Protein AF-A0A4U2YWW7-F1 (afdb_monomer_lite)

Secondary structure (DSSP, 8-state):
---PPPPGGGS-HHHHHHHHHHHHHHH---PPPPEE-TT--EE--TTSHHHHHHHHTGGGG---

pLDDT: mean 82.76, std 11.92, range [36.88, 94.5]

Organism: NCBI:txid1130819

Radius of gyration: 17.94 Å; chains: 1; bounding box: 33×22×47 Å

Structure (mmCIF, N/CA/C/O backbone):
data_AF-A0A4U2YWW7-F1
#
_entry.id   AF-A0A4U2YWW7-F1
#
loop_
_atom_site.group_PDB
_atom_site.id
_atom_site.type_symbol
_atom_site.label_atom_id
_atom_site.label_alt_id
_atom_site.label_comp_id
_atom_site.label_asym_id
_atom_site.label_entity_id
_atom_site.label_seq_id
_atom_site.pdbx_PDB_ins_code
_atom_s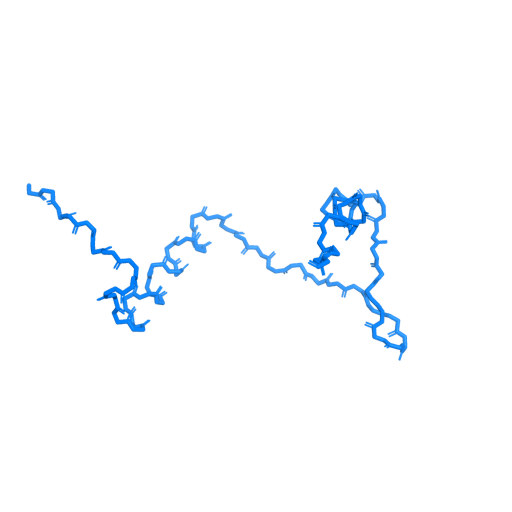ite.Cartn_x
_atom_site.Cartn_y
_atom_site.Cartn_z
_atom_site.occupancy
_atom_site.B_iso_or_equiv
_atom_site.auth_seq_id
_atom_site.auth_comp_id
_atom_site.auth_asym_id
_atom_site.auth_atom_id
_atom_site.pdbx_PDB_model_num
ATOM 1 N N . MET A 1 1 ? 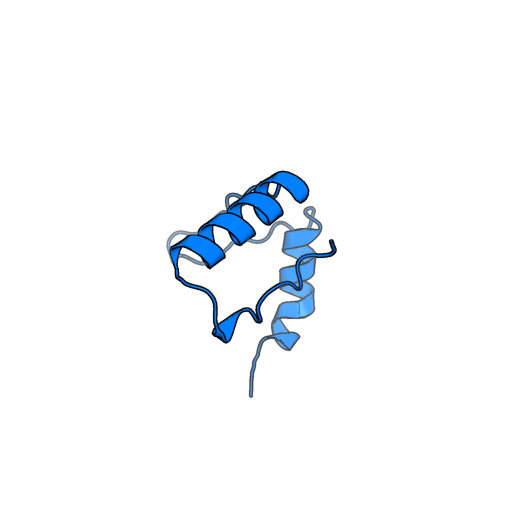-18.551 -7.602 31.103 1.00 36.88 1 MET A N 1
ATOM 2 C CA . MET A 1 1 ? -19.285 -6.546 30.370 1.00 36.88 1 MET A CA 1
ATOM 3 C C . MET A 1 1 ? -18.639 -6.395 28.999 1.00 36.88 1 MET A C 1
ATOM 5 O O . MET A 1 1 ? -17.594 -5.764 28.900 1.00 36.88 1 MET A O 1
ATOM 9 N N . SER A 1 2 ? -19.174 -7.056 27.971 1.00 47.41 2 SER A N 1
ATOM 10 C CA . SER A 1 2 ? -18.670 -6.910 26.598 1.00 47.41 2 SER A CA 1
ATOM 11 C C . SER A 1 2 ? -19.163 -5.569 26.049 1.00 47.41 2 SER A C 1
ATOM 13 O O . SER A 1 2 ? -20.371 -5.369 25.946 1.00 47.41 2 SER A O 1
ATOM 15 N N . LYS A 1 3 ? -18.261 -4.618 25.771 1.00 58.03 3 LYS A N 1
ATOM 16 C CA . LYS A 1 3 ? -18.625 -3.385 25.057 1.00 58.03 3 LYS A CA 1
ATOM 17 C C . LYS A 1 3 ? -18.943 -3.778 23.615 1.00 58.03 3 LYS A C 1
ATOM 19 O O . LYS A 1 3 ? -18.036 -4.173 22.887 1.00 58.03 3 LYS A O 1
ATOM 24 N N . GLN A 1 4 ? -20.209 -3.674 23.214 1.00 63.38 4 GLN A N 1
ATOM 25 C CA . GLN A 1 4 ? -20.577 -3.726 21.800 1.00 63.38 4 GLN A CA 1
ATOM 26 C C . GLN A 1 4 ? -19.794 -2.632 21.063 1.00 63.38 4 GLN A C 1
ATOM 28 O O . GLN A 1 4 ? -19.797 -1.474 21.487 1.00 63.38 4 GLN A O 1
ATOM 33 N N . LYS A 1 5 ? -19.067 -3.005 20.003 1.00 72.12 5 LYS A N 1
ATOM 34 C CA . LYS A 1 5 ? -18.436 -2.024 19.116 1.00 72.12 5 LYS A CA 1
ATOM 35 C C . LYS A 1 5 ? -19.553 -1.281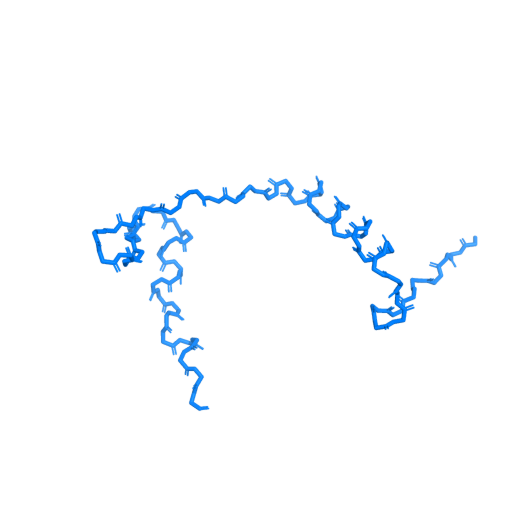 18.381 1.00 72.12 5 LYS A C 1
ATOM 37 O O . LYS A 1 5 ? -20.448 -1.930 17.845 1.00 72.12 5 LYS A O 1
ATOM 42 N N . LYS A 1 6 ? -19.505 0.054 18.388 1.00 80.81 6 LYS A N 1
ATOM 43 C CA . LYS A 1 6 ? -20.357 0.883 17.523 1.00 80.81 6 LYS A CA 1
ATOM 44 C C . LYS A 1 6 ? -20.099 0.518 16.054 1.00 80.81 6 LYS A C 1
ATOM 46 O O . LYS A 1 6 ? -18.995 0.068 15.734 1.00 80.81 6 LYS A O 1
ATOM 51 N N . ALA A 1 7 ? -21.095 0.714 15.194 1.00 88.50 7 ALA A N 1
ATOM 52 C CA . ALA A 1 7 ? -20.898 0.667 13.748 1.00 88.50 7 ALA A CA 1
ATOM 53 C C . ALA A 1 7 ? -19.942 1.797 13.318 1.00 88.50 7 ALA A C 1
ATOM 55 O O . ALA A 1 7 ? -19.833 2.802 14.025 1.00 88.50 7 ALA A O 1
ATOM 56 N N . LEU A 1 8 ? -19.206 1.618 12.217 1.00 86.94 8 LEU A N 1
ATOM 57 C CA . LEU A 1 8 ? -18.185 2.588 11.788 1.00 86.94 8 LEU A CA 1
ATOM 58 C C . LEU A 1 8 ? -18.819 3.923 11.381 1.00 86.94 8 LEU A C 1
ATOM 60 O O . LEU A 1 8 ? -18.245 4.980 11.619 1.00 86.94 8 LEU A O 1
ATOM 64 N N . GLU A 1 9 ? -20.023 3.859 10.824 1.00 89.88 9 GLU A N 1
ATOM 65 C CA . GLU A 1 9 ? -20.819 4.984 10.343 1.00 89.88 9 GLU A CA 1
ATOM 66 C C . GLU A 1 9 ? -21.279 5.909 11.482 1.00 89.88 9 GLU A C 1
ATOM 68 O O . GLU A 1 9 ? -21.512 7.095 11.260 1.00 89.88 9 GLU A O 1
ATOM 73 N N . ASP A 1 10 ? -21.354 5.383 12.707 1.00 92.31 10 ASP A N 1
ATOM 74 C CA . ASP A 1 10 ? -21.818 6.099 13.900 1.00 92.31 10 ASP A CA 1
ATOM 75 C C . ASP A 1 10 ? -20.665 6.624 14.779 1.00 92.31 10 ASP A C 1
ATOM 77 O O . ASP A 1 10 ? -20.894 7.161 15.870 1.00 92.31 10 ASP A O 1
ATOM 81 N N . MET A 1 11 ? -19.410 6.420 14.363 1.00 91.25 11 MET A N 1
ATOM 82 C CA . MET A 1 11 ? -18.233 6.859 15.114 1.00 91.25 11 MET A CA 1
ATOM 83 C C . MET A 1 11 ? -17.869 8.310 14.800 1.00 91.25 11 MET A C 1
ATOM 85 O O . MET A 1 11 ? -17.957 8.770 13.663 1.00 91.25 11 MET A O 1
ATOM 89 N N . SER A 1 12 ? -17.378 9.035 15.807 1.00 94.50 12 SER A N 1
ATOM 90 C CA . SER A 1 12 ? -16.757 10.338 15.557 1.00 94.50 12 SER A CA 1
ATOM 91 C C . SER A 1 12 ? -15.426 10.188 14.804 1.00 94.50 12 SER A C 1
ATOM 93 O O . SER A 1 12 ? -14.789 9.133 14.827 1.00 94.50 12 SER A O 1
ATOM 95 N N . ILE A 1 13 ? -14.945 11.275 14.191 1.00 92.12 13 ILE A N 1
ATOM 96 C CA . ILE A 1 13 ? -13.620 11.317 13.540 1.00 92.12 13 ILE A CA 1
ATOM 97 C C . ILE A 1 13 ? -12.506 10.898 14.519 1.00 92.12 13 ILE A C 1
ATOM 99 O O . ILE A 1 13 ? -11.564 10.198 14.144 1.00 92.12 13 ILE A O 1
ATOM 103 N N . GLU A 1 14 ? -12.619 11.290 15.788 1.00 94.38 14 GLU A N 1
ATOM 104 C CA . GLU A 1 14 ? -11.667 10.943 16.851 1.00 94.38 14 GLU A CA 1
ATOM 105 C C . GLU A 1 14 ? -11.701 9.443 17.188 1.00 94.38 14 GLU A C 1
ATOM 107 O O . GLU A 1 14 ? -10.659 8.808 17.358 1.00 94.38 14 GLU A O 1
ATOM 112 N N . GLU A 1 15 ? -12.896 8.847 17.244 1.00 90.88 15 GLU A N 1
ATOM 113 C CA . GLU A 1 15 ? -13.067 7.407 17.466 1.00 90.88 15 GLU A CA 1
ATOM 114 C C . GLU A 1 15 ? -12.501 6.598 16.283 1.00 90.88 15 GLU A C 1
ATOM 116 O O . GLU A 1 15 ? -11.763 5.629 16.490 1.00 90.88 15 GLU A O 1
ATOM 121 N N . LEU A 1 16 ? -12.760 7.041 15.048 1.00 92.50 16 LEU A N 1
ATOM 122 C CA . LEU A 1 16 ? -12.237 6.423 13.826 1.00 92.50 16 LEU A CA 1
ATOM 123 C C . LEU A 1 16 ? -10.708 6.503 13.741 1.00 92.50 16 LEU A C 1
ATOM 125 O O . LEU A 1 16 ? -10.043 5.503 13.467 1.00 92.50 16 LEU A O 1
ATOM 129 N N . THR A 1 17 ? -10.123 7.668 14.025 1.00 92.12 17 THR A N 1
ATOM 130 C CA . THR A 1 17 ? -8.658 7.836 14.037 1.00 92.12 17 THR A CA 1
ATOM 131 C C . THR A 1 17 ? -7.992 6.991 15.124 1.00 92.12 17 THR A C 1
ATOM 133 O O . THR A 1 17 ? -6.914 6.428 14.898 1.00 92.12 17 THR A O 1
ATOM 136 N N . ALA A 1 18 ? -8.638 6.817 16.280 1.00 92.50 18 ALA A N 1
ATOM 137 C CA . ALA A 1 18 ? -8.154 5.918 17.323 1.00 92.50 18 ALA A CA 1
ATOM 138 C C . ALA A 1 18 ? -8.184 4.440 16.889 1.00 92.50 18 ALA A C 1
ATOM 140 O O . ALA A 1 18 ? -7.221 3.713 17.153 1.00 92.50 18 ALA A O 1
ATOM 141 N N . GLU A 1 19 ? -9.245 3.981 16.218 1.00 90.69 19 GLU A N 1
ATOM 142 C CA . GLU A 1 19 ? -9.301 2.620 15.661 1.00 90.69 19 GLU A CA 1
ATOM 143 C C . GLU A 1 19 ? -8.251 2.414 14.558 1.00 90.69 19 GLU A C 1
ATOM 145 O O . GLU A 1 19 ? -7.514 1.426 14.608 1.00 90.69 19 GLU A O 1
ATOM 150 N N . LEU A 1 20 ? -8.073 3.376 13.644 1.00 89.31 20 LEU A N 1
ATOM 151 C CA . LEU A 1 20 ? -7.008 3.332 12.631 1.00 89.31 20 LEU A CA 1
ATOM 152 C C . LEU A 1 20 ? -5.617 3.207 13.266 1.00 89.31 20 LEU A C 1
ATOM 154 O O . LEU A 1 20 ? -4.801 2.393 12.832 1.00 89.31 20 LEU A O 1
ATOM 158 N N . SER A 1 21 ? -5.351 3.946 14.348 1.00 88.88 21 SER A N 1
ATOM 159 C CA . SER A 1 21 ? -4.086 3.840 15.085 1.00 88.88 21 SER A CA 1
ATOM 160 C C . SER A 1 21 ? -3.861 2.440 15.671 1.00 88.88 21 SER A C 1
ATOM 162 O O . SER A 1 21 ? -2.729 1.944 15.677 1.00 88.88 21 SER A O 1
ATOM 164 N N . LYS A 1 22 ? -4.918 1.766 16.149 1.00 90.50 22 LYS A N 1
ATOM 165 C CA . LYS A 1 22 ? -4.822 0.381 16.643 1.00 90.50 22 LYS A CA 1
ATOM 166 C C . LYS A 1 22 ? -4.478 -0.582 15.512 1.00 90.50 22 LYS A C 1
ATOM 168 O O . LYS A 1 22 ? -3.557 -1.381 15.676 1.00 90.50 22 LYS A O 1
ATOM 173 N N . VAL A 1 23 ? -5.161 -0.467 14.373 1.00 89.00 23 VAL A N 1
ATOM 174 C CA . VAL A 1 23 ? -4.902 -1.299 13.189 1.00 89.00 23 VAL A CA 1
ATOM 175 C C . VAL A 1 23 ? -3.471 -1.098 12.693 1.00 89.00 23 VAL A C 1
ATOM 177 O O . VAL A 1 23 ? -2.753 -2.072 12.475 1.00 89.00 23 VAL A O 1
ATOM 180 N N . HIS A 1 24 ? -3.002 0.147 12.608 1.00 85.81 24 HIS A N 1
ATOM 181 C CA . HIS A 1 24 ? -1.626 0.460 12.216 1.00 85.81 24 HIS A CA 1
ATOM 182 C C . HIS A 1 24 ? -0.591 -0.190 13.154 1.00 85.81 24 HIS A C 1
ATOM 184 O O . HIS A 1 24 ? 0.389 -0.784 12.706 1.00 85.81 24 HIS A O 1
ATOM 190 N N . LYS A 1 25 ? -0.816 -0.143 14.475 1.00 87.94 25 LYS A N 1
ATOM 191 C CA . LYS A 1 25 ? 0.069 -0.794 15.462 1.00 87.94 25 LYS A CA 1
ATOM 192 C C . LYS A 1 25 ? 0.065 -2.320 15.355 1.00 87.94 25 LYS A C 1
ATOM 194 O O . LYS A 1 25 ? 1.105 -2.936 15.576 1.00 87.94 25 LYS A O 1
ATOM 199 N N . GLN A 1 26 ? -1.084 -2.921 15.051 1.00 90.25 26 GLN A N 1
ATOM 200 C CA . GLN A 1 26 ? -1.229 -4.374 14.924 1.00 90.25 26 GLN A CA 1
ATOM 201 C C . GLN A 1 26 ? -0.585 -4.907 13.645 1.00 90.25 26 GLN A C 1
ATOM 203 O O . GLN A 1 26 ? 0.176 -5.869 13.696 1.00 90.25 26 GLN A O 1
ATOM 208 N N . THR A 1 27 ? -0.866 -4.261 12.516 1.00 87.00 27 THR A N 1
ATOM 209 C CA . THR A 1 27 ? -0.355 -4.659 11.197 1.00 87.00 27 THR A CA 1
ATOM 210 C C . THR A 1 27 ? 1.126 -4.340 11.030 1.00 87.00 27 THR A C 1
ATOM 212 O O . THR A 1 27 ? 1.798 -4.987 10.234 1.00 87.00 27 THR A O 1
ATOM 215 N N . LYS A 1 28 ? 1.648 -3.351 11.777 1.00 82.69 28 LYS A N 1
ATOM 216 C CA . LYS A 1 28 ? 2.987 -2.772 11.569 1.00 82.69 28 LYS A CA 1
ATOM 217 C C . LYS A 1 28 ? 3.207 -2.351 10.114 1.00 82.69 28 LYS A C 1
ATOM 219 O O . LYS A 1 28 ? 4.346 -2.352 9.643 1.00 82.69 28 LYS A O 1
ATOM 224 N N . PHE A 1 29 ? 2.117 -2.010 9.426 1.00 80.56 29 PHE A N 1
ATOM 225 C CA . PHE A 1 29 ? 2.147 -1.569 8.047 1.00 80.56 29 PHE A CA 1
ATOM 226 C C . PHE A 1 29 ? 3.104 -0.384 7.923 1.00 80.56 29 PHE A C 1
ATOM 228 O O . PHE A 1 29 ? 3.091 0.538 8.741 1.00 80.56 29 PHE A O 1
ATOM 235 N N . LYS A 1 30 ? 3.960 -0.427 6.909 1.00 79.75 30 LYS A N 1
ATOM 236 C CA . LYS A 1 30 ? 4.822 0.687 6.541 1.00 79.75 30 LYS A CA 1
ATOM 237 C C . LYS A 1 30 ? 4.490 1.032 5.108 1.00 79.75 30 LYS A C 1
ATOM 239 O O . LYS A 1 30 ? 4.574 0.164 4.250 1.00 79.75 30 LYS A O 1
ATOM 244 N N . ALA A 1 31 ? 4.139 2.291 4.873 1.00 79.44 31 ALA A N 1
ATOM 245 C CA . ALA A 1 31 ? 4.016 2.791 3.516 1.00 79.44 31 ALA A CA 1
ATOM 246 C C . ALA A 1 31 ? 5.354 2.576 2.792 1.00 79.44 31 ALA A C 1
ATOM 248 O O . ALA A 1 31 ? 6.402 3.034 3.265 1.00 79.44 31 ALA A O 1
ATOM 249 N N . GLU A 1 32 ? 5.320 1.849 1.680 1.00 78.50 32 GLU A N 1
ATOM 250 C CA . GLU A 1 32 ? 6.488 1.675 0.829 1.00 78.50 32 GLU A CA 1
ATOM 251 C C . GLU A 1 32 ? 6.744 2.949 0.025 1.00 78.50 32 GLU A C 1
ATOM 253 O O . GLU A 1 32 ? 5.827 3.669 -0.374 1.00 78.50 32 GLU A O 1
ATOM 258 N N . LYS A 1 33 ? 8.023 3.237 -0.223 1.00 82.00 33 LYS A N 1
ATOM 259 C CA . LYS A 1 33 ? 8.391 4.265 -1.193 1.00 82.00 33 LYS A CA 1
ATOM 260 C C . LYS A 1 33 ? 8.304 3.662 -2.587 1.00 82.00 33 LYS A C 1
ATOM 262 O O . LYS A 1 33 ? 9.047 2.729 -2.891 1.00 82.00 33 LYS A O 1
ATOM 267 N N . VAL A 1 34 ? 7.456 4.244 -3.422 1.00 86.25 34 VAL A N 1
ATOM 268 C CA . VAL A 1 34 ? 7.405 3.945 -4.853 1.00 86.25 34 VAL A CA 1
ATOM 269 C C . VAL A 1 34 ? 8.463 4.751 -5.603 1.00 86.25 34 VAL A C 1
ATOM 271 O O . VAL A 1 34 ? 8.836 5.853 -5.190 1.00 86.25 34 VAL A O 1
ATOM 274 N N . LYS A 1 35 ? 8.975 4.186 -6.694 1.00 88.19 35 LYS A N 1
ATOM 275 C CA . LYS A 1 35 ? 9.815 4.915 -7.647 1.00 88.19 35 LYS A CA 1
ATOM 276 C C . LYS A 1 35 ? 8.911 5.509 -8.718 1.00 88.19 35 LYS A C 1
ATOM 278 O O . LYS A 1 35 ? 7.997 4.828 -9.172 1.00 88.19 35 LYS A O 1
ATOM 283 N N . THR A 1 36 ? 9.188 6.741 -9.130 1.00 91.00 36 THR A N 1
ATOM 284 C CA . THR A 1 36 ? 8.502 7.370 -10.262 1.00 91.00 36 THR A CA 1
ATOM 285 C C . THR A 1 36 ? 9.495 7.836 -11.316 1.00 91.00 36 THR A C 1
ATOM 287 O O . THR A 1 36 ? 10.653 8.116 -10.994 1.00 91.00 36 THR A O 1
ATOM 290 N N . ASP A 1 37 ? 9.048 7.913 -12.566 1.00 91.25 37 ASP A N 1
ATOM 291 C CA . ASP A 1 37 ? 9.793 8.560 -13.649 1.00 91.25 37 ASP A CA 1
ATOM 292 C C . ASP A 1 37 ? 9.549 10.087 -13.684 1.00 91.25 37 ASP A C 1
ATOM 294 O O . ASP A 1 37 ? 8.885 10.653 -12.810 1.00 91.25 37 ASP A O 1
ATOM 298 N N . GLU A 1 38 ? 10.102 10.764 -14.696 1.00 93.25 38 GLU A N 1
ATOM 299 C CA . GLU A 1 38 ? 9.954 12.213 -14.914 1.00 93.25 38 GLU A CA 1
ATOM 300 C C . GLU A 1 38 ? 8.510 12.649 -15.220 1.00 93.25 38 GLU A C 1
ATOM 302 O O . GLU A 1 38 ? 8.170 13.818 -15.045 1.00 93.25 38 GLU A O 1
ATOM 307 N N . ASN A 1 39 ? 7.653 11.715 -15.638 1.00 90.94 39 ASN A N 1
ATOM 308 C CA . ASN A 1 39 ? 6.251 11.952 -15.976 1.00 90.94 39 ASN A CA 1
ATOM 309 C C . ASN A 1 39 ? 5.302 11.614 -14.814 1.00 90.94 39 ASN A C 1
ATOM 311 O O . ASN A 1 39 ? 4.093 11.807 -14.933 1.00 90.94 39 ASN A O 1
ATOM 315 N N . GLY A 1 40 ? 5.833 11.124 -13.688 1.00 86.44 40 GLY A N 1
ATOM 316 C CA . GLY A 1 40 ? 5.045 10.695 -12.534 1.00 86.44 40 GLY A CA 1
ATOM 317 C C . GLY A 1 40 ? 4.498 9.269 -12.641 1.00 86.44 40 GLY A C 1
ATOM 318 O O . GLY A 1 40 ? 3.693 8.874 -11.799 1.00 86.44 40 GLY A O 1
ATOM 319 N N . THR A 1 41 ? 4.939 8.482 -13.626 1.00 88.12 41 THR A N 1
ATOM 320 C CA . THR A 1 41 ? 4.568 7.068 -13.76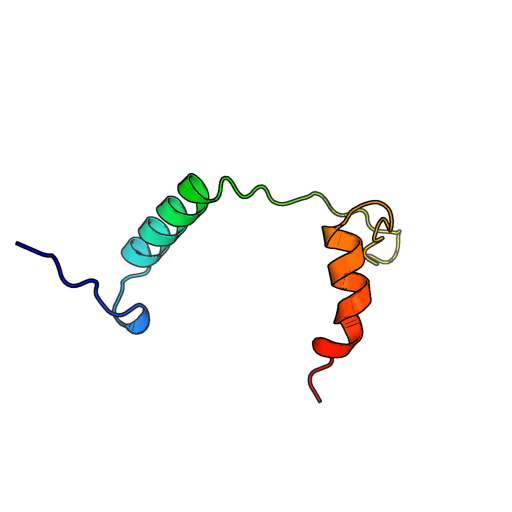6 1.00 88.12 41 THR A CA 1
ATOM 321 C C . THR A 1 41 ? 5.193 6.261 -12.638 1.00 88.12 41 THR A C 1
ATOM 323 O O . THR A 1 41 ? 6.391 6.392 -12.380 1.00 88.12 41 THR A O 1
ATOM 326 N N . ILE A 1 42 ? 4.414 5.398 -11.986 1.00 88.81 42 ILE A N 1
ATOM 327 C CA . ILE A 1 42 ? 4.926 4.482 -10.962 1.00 88.81 42 ILE A CA 1
ATOM 328 C C . ILE A 1 42 ? 5.698 3.349 -11.645 1.00 88.81 42 ILE A C 1
ATOM 330 O O . ILE A 1 42 ? 5.186 2.671 -12.531 1.00 88.81 42 ILE A O 1
ATOM 334 N N . LEU A 1 43 ? 6.941 3.138 -11.215 1.00 89.38 43 LEU A N 1
ATOM 335 C CA . LEU A 1 43 ? 7.810 2.075 -11.707 1.00 89.38 43 LEU A CA 1
ATOM 336 C C . LEU A 1 43 ? 7.768 0.892 -10.735 1.00 89.38 43 LEU A C 1
ATOM 338 O O . LEU A 1 43 ? 8.370 0.951 -9.660 1.00 89.38 43 LEU A O 1
ATOM 342 N N . LEU A 1 44 ? 7.061 -0.164 -11.137 1.00 87.62 44 LEU A N 1
ATOM 343 C CA . LEU A 1 44 ? 6.909 -1.411 -10.387 1.00 87.62 44 LEU A CA 1
ATOM 344 C C . LEU A 1 44 ? 8.137 -2.319 -10.571 1.00 87.62 44 LEU A C 1
ATOM 346 O O . LEU A 1 44 ? 8.654 -2.474 -11.680 1.00 87.62 44 LEU A O 1
ATOM 350 N N . ASP A 1 45 ? 8.620 -2.920 -9.484 1.00 87.06 45 ASP A N 1
ATOM 351 C CA . ASP A 1 45 ? 9.725 -3.882 -9.496 1.00 87.06 45 ASP A CA 1
ATOM 352 C C . ASP A 1 45 ? 9.189 -5.327 -9.541 1.00 87.06 45 ASP A C 1
ATOM 354 O O . ASP A 1 45 ? 8.625 -5.797 -8.554 1.00 87.06 45 ASP A O 1
ATOM 358 N N . PRO A 1 46 ? 9.411 -6.097 -10.622 1.00 86.44 46 PRO A N 1
ATOM 359 C CA . PRO A 1 46 ? 8.865 -7.452 -10.753 1.00 86.44 46 PRO A CA 1
ATOM 360 C C . PRO A 1 46 ? 9.453 -8.457 -9.749 1.00 86.44 46 PRO A C 1
ATOM 362 O O . PRO A 1 46 ? 8.931 -9.564 -9.599 1.00 86.44 46 PRO A O 1
ATOM 365 N N . THR A 1 47 ? 10.557 -8.113 -9.075 1.00 89.06 47 THR A N 1
ATOM 366 C CA . THR A 1 47 ? 11.143 -8.940 -8.009 1.00 89.06 47 THR A CA 1
ATOM 367 C C . THR A 1 47 ? 10.466 -8.720 -6.658 1.00 89.06 47 THR A C 1
ATOM 369 O O . THR A 1 47 ? 10.574 -9.571 -5.769 1.00 89.06 47 THR A O 1
ATOM 372 N N . LYS A 1 48 ? 9.740 -7.608 -6.501 1.00 87.12 48 LYS A N 1
ATOM 373 C CA . LYS A 1 48 ? 8.903 -7.348 -5.338 1.00 87.12 48 LYS A CA 1
ATOM 374 C C . LYS A 1 48 ? 7.536 -7.981 -5.543 1.00 87.12 48 LYS A C 1
ATOM 376 O O . LYS A 1 48 ? 6.870 -7.764 -6.549 1.00 87.12 48 LYS A O 1
ATOM 381 N N . LYS A 1 49 ? 7.109 -8.760 -4.551 1.00 86.62 49 LYS A N 1
ATOM 382 C CA . LYS A 1 49 ? 5.828 -9.466 -4.598 1.00 86.62 49 LYS A CA 1
ATOM 383 C C . LYS A 1 49 ? 4.645 -8.498 -4.728 1.00 86.62 49 LYS A C 1
ATOM 385 O O . LYS A 1 49 ? 3.771 -8.749 -5.545 1.00 86.62 49 LYS A O 1
ATOM 390 N N . ASP A 1 50 ? 4.652 -7.416 -3.957 1.00 83.88 50 ASP A N 1
ATOM 391 C CA . ASP A 1 50 ? 3.523 -6.482 -3.881 1.00 83.88 50 ASP A CA 1
ATOM 392 C C . ASP A 1 50 ? 3.386 -5.661 -5.177 1.00 83.88 50 ASP A C 1
ATOM 394 O O . ASP A 1 50 ? 2.292 -5.530 -5.716 1.00 83.88 50 ASP A O 1
ATOM 398 N N . ASP A 1 51 ? 4.503 -5.194 -5.743 1.00 87.44 51 ASP A N 1
ATOM 399 C CA . ASP A 1 51 ? 4.540 -4.517 -7.046 1.00 87.44 51 ASP A CA 1
ATOM 400 C C . ASP A 1 51 ? 4.070 -5.446 -8.179 1.00 87.44 51 ASP A C 1
ATOM 402 O O . ASP A 1 51 ? 3.352 -5.029 -9.087 1.00 87.44 51 ASP A O 1
ATOM 406 N N . ARG A 1 52 ? 4.454 -6.727 -8.121 1.00 86.88 52 ARG A N 1
ATOM 407 C CA . ARG A 1 52 ? 3.993 -7.738 -9.073 1.00 86.88 52 ARG A CA 1
ATOM 408 C C . ARG A 1 52 ? 2.490 -7.989 -8.952 1.00 86.88 52 ARG A C 1
ATOM 410 O O . ARG A 1 52 ? 1.826 -8.094 -9.973 1.00 86.88 52 ARG A O 1
ATOM 417 N N . GLU A 1 53 ? 1.967 -8.067 -7.732 1.00 85.62 53 GLU A N 1
ATOM 418 C CA . GLU A 1 53 ? 0.530 -8.211 -7.480 1.00 85.62 53 GLU A CA 1
ATOM 419 C C . GLU A 1 53 ? -0.251 -7.017 -8.040 1.00 85.62 53 GLU A C 1
ATOM 421 O O . GLU A 1 53 ? -1.287 -7.209 -8.666 1.00 85.62 53 GLU A O 1
ATOM 426 N N . TRP A 1 54 ? 0.258 -5.794 -7.884 1.00 84.81 54 TRP A N 1
ATOM 427 C CA . TRP A 1 54 ? -0.357 -4.608 -8.484 1.00 84.81 54 TRP A CA 1
ATOM 428 C C . TRP A 1 54 ? -0.413 -4.687 -10.009 1.00 84.81 54 TRP A C 1
ATOM 430 O O . TRP A 1 54 ? -1.453 -4.398 -10.581 1.00 84.81 54 TRP A O 1
ATOM 440 N N . TYR A 1 55 ? 0.673 -5.117 -10.658 1.00 84.94 55 TYR A N 1
ATOM 441 C CA . TYR A 1 55 ? 0.703 -5.285 -12.113 1.00 84.94 55 TYR A CA 1
ATOM 442 C C . TYR A 1 55 ? -0.232 -6.402 -12.601 1.00 84.94 55 TYR A C 1
ATOM 444 O O . TYR A 1 55 ? -0.922 -6.240 -13.600 1.00 84.94 55 TYR A O 1
ATOM 452 N N . GLU A 1 56 ? -0.256 -7.545 -11.910 1.00 85.81 56 GLU A N 1
ATOM 453 C CA . GLU A 1 56 ? -1.082 -8.696 -12.301 1.00 85.81 56 GLU A CA 1
ATOM 454 C C . GLU A 1 56 ? -2.585 -8.426 -12.144 1.00 85.81 56 GLU A C 1
ATOM 456 O O . GLU A 1 56 ? -3.367 -8.976 -12.913 1.00 85.81 56 GLU A O 1
ATOM 461 N N . ASN A 1 57 ? -2.978 -7.579 -11.188 1.00 83.00 57 ASN A N 1
ATOM 462 C CA . ASN A 1 57 ? -4.375 -7.206 -10.954 1.00 83.00 57 ASN A CA 1
ATOM 463 C C . ASN A 1 57 ? -4.726 -5.820 -11.524 1.00 83.00 57 ASN A C 1
ATOM 465 O O . ASN A 1 57 ? -5.778 -5.288 -11.187 1.00 83.00 57 ASN A O 1
ATOM 469 N N . ASP A 1 58 ? -3.867 -5.203 -12.342 1.00 78.00 58 ASP A N 1
ATOM 470 C CA . ASP A 1 58 ? -4.107 -3.847 -12.868 1.00 78.00 58 ASP A CA 1
ATOM 471 C C . ASP A 1 58 ? -5.425 -3.797 -13.667 1.00 78.00 58 ASP A C 1
ATOM 473 O O . ASP A 1 58 ? -6.254 -2.911 -13.468 1.00 78.00 58 ASP A O 1
ATOM 477 N N . GLU A 1 59 ? -5.692 -4.844 -14.457 1.00 73.50 59 GLU A N 1
ATOM 478 C CA . GLU A 1 59 ? -6.941 -5.009 -15.216 1.00 73.50 59 GLU A CA 1
ATOM 479 C C . GLU A 1 59 ? -8.177 -5.264 -14.326 1.00 73.50 59 GLU A C 1
AT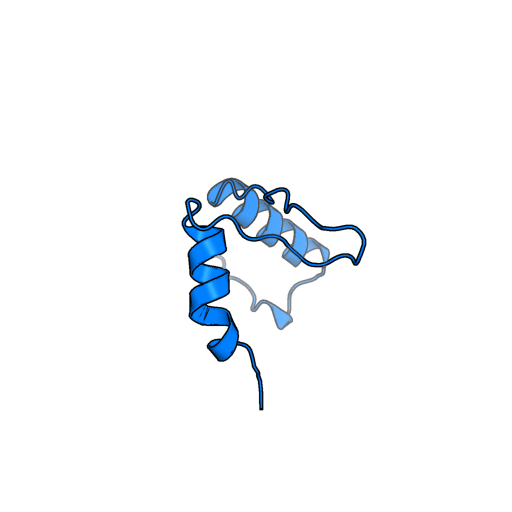OM 481 O O . GLU A 1 59 ? -9.299 -4.993 -14.749 1.00 73.50 59 GLU A O 1
ATOM 486 N N . ASP A 1 60 ? -8.010 -5.742 -13.085 1.00 70.12 60 ASP A N 1
ATOM 487 C CA . ASP A 1 60 ? -9.132 -5.987 -12.162 1.00 70.12 60 ASP A CA 1
ATOM 488 C C . ASP A 1 60 ? -9.671 -4.689 -11.534 1.00 70.12 60 ASP A C 1
ATOM 490 O O . ASP A 1 60 ? -10.795 -4.657 -11.021 1.00 70.12 60 ASP A O 1
ATOM 494 N N . TYR A 1 61 ? -8.876 -3.615 -11.563 1.00 60.94 61 TYR A N 1
ATOM 495 C CA . TYR A 1 61 ? -9.255 -2.291 -11.064 1.00 60.94 61 TYR A CA 1
ATOM 496 C C . TYR A 1 61 ? -9.685 -1.321 -12.171 1.00 60.94 61 TYR A C 1
ATOM 498 O O . TYR A 1 61 ? -10.106 -0.203 -11.849 1.00 60.94 61 TYR A O 1
ATOM 506 N N . ASP A 1 62 ? -9.665 -1.746 -13.439 1.00 64.81 62 ASP A N 1
ATOM 507 C CA . ASP A 1 62 ? -10.351 -1.057 -14.534 1.00 64.81 62 ASP A CA 1
ATOM 508 C C . ASP A 1 62 ? -11.871 -1.200 -14.331 1.00 64.81 62 ASP A C 1
ATOM 510 O O . ASP A 1 62 ? -12.556 -2.068 -14.875 1.00 64.81 62 ASP A O 1
ATOM 514 N N . LEU A 1 63 ? -12.413 -0.342 -13.466 1.00 58.88 63 LEU A N 1
ATOM 515 C CA . LEU A 1 63 ? -13.847 -0.187 -13.261 1.00 58.88 63 LEU A CA 1
ATOM 516 C C . LEU A 1 63 ? -14.486 0.310 -14.570 1.00 58.88 63 LEU A C 1
ATOM 518 O O . LEU A 1 63 ? -14.373 1.491 -14.906 1.00 58.88 63 LEU A O 1
ATOM 522 N N . VAL A 1 64 ? -15.160 -0.592 -15.290 1.00 51.91 64 VAL A N 1
ATOM 523 C CA . VAL A 1 64 ? -16.112 -0.266 -16.373 1.00 51.91 64 VAL A CA 1
ATOM 524 C C . VAL A 1 64 ? -17.372 0.383 -15.804 1.00 51.91 64 VAL A C 1
ATOM 526 O O . VAL A 1 64 ? -17.904 -0.138 -14.795 1.00 51.91 64 VAL A O 1
#

Se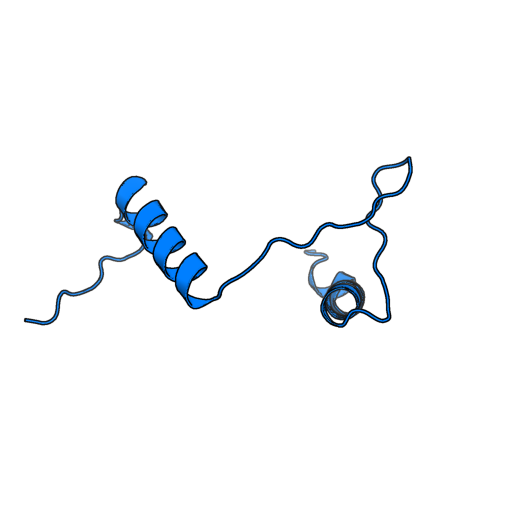quence (64 aa):
MSKQKKALEDMSIEELTAELSKVHKQTKFKAEKVKTDENGTILLDPTKKDDREWYENDEDYDLV

Foldseek 3Di:
DDPDDDDPVPDDPVRNVVVVVVVCVVVVDDDDDFDADPVRDTDADCVDPVSVVCVVCVVVPPDD